Protein AF-A0A497LGP8-F1 (afdb_monomer_lite)

Foldseek 3Di:
DDDDDDDDDDPPPDPDPPPDPCVDPLVVLLVVLLVCLCPDPLADPLLSVLLVVVLVVCVVVVNDSVVNSVLSVLSSVLRNVAPDRPLPDDLVSLVVSLVCLVPDPDDPVSSLVSLVSNQVSQCVVVVHDVVVVDTDPSNPPDDNDDDPDD

Secondary structure (DSSP, 8-state):
--PPPPP----------------S-HHHHHHHHHHHHHH-TTS-HHHHHHHHHHHHHHHHTT--HHHHHHHHHHHHHHHHH-SS-GGG--HHHHHHHHHHHHHSSS-HHHHHHHHHHHHHHHHHHTT--TTTT---HHHHT---SPPP--

Radius of gyration: 20.0 Å; chains: 1; bounding box: 65×48×37 Å

Structure (mmCIF, N/CA/C/O backbone):
data_AF-A0A497LGP8-F1
#
_entry.id   AF-A0A497LGP8-F1
#
loop_
_atom_site.group_PDB
_atom_site.id
_atom_site.type_symbol
_atom_site.label_atom_id
_atom_site.label_alt_id
_atom_site.label_comp_id
_atom_site.label_asym_id
_atom_site.label_entity_id
_atom_site.label_seq_id
_atom_site.pdbx_PDB_ins_code
_atom_site.Cartn_x
_atom_site.Cartn_y
_atom_site.Cartn_z
_atom_site.occupancy
_atom_site.B_iso_or_equiv
_atom_site.auth_seq_id
_atom_site.auth_comp_id
_atom_site.auth_asym_id
_atom_site.auth_atom_id
_atom_site.pdbx_PDB_model_num
ATOM 1 N N . MET A 1 1 ? 50.327 32.857 10.741 1.00 38.84 1 MET A N 1
ATOM 2 C CA . MET A 1 1 ? 50.169 31.932 9.600 1.00 38.84 1 MET A CA 1
ATOM 3 C C . MET A 1 1 ? 48.765 31.353 9.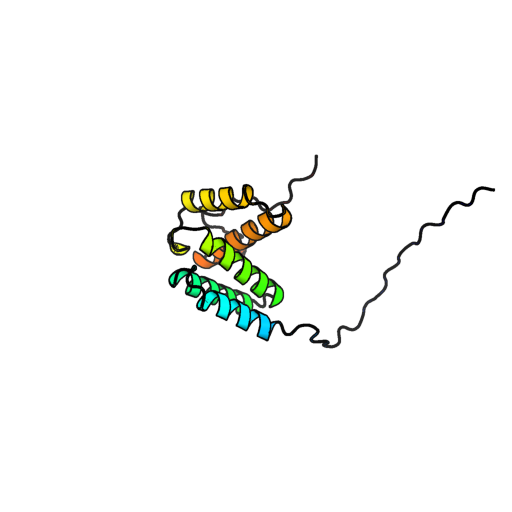664 1.00 38.84 1 MET A C 1
ATOM 5 O O . MET A 1 1 ? 48.505 30.501 10.498 1.00 38.84 1 MET A O 1
ATOM 9 N N . LEU A 1 2 ? 47.846 31.910 8.877 1.00 36.78 2 LEU A N 1
ATOM 10 C CA . LEU A 1 2 ? 46.440 31.510 8.788 1.00 36.78 2 LEU A CA 1
ATOM 11 C C . LEU A 1 2 ? 46.204 31.092 7.337 1.00 36.78 2 LEU A C 1
ATOM 13 O O . LEU A 1 2 ? 46.366 31.919 6.442 1.00 36.78 2 LEU A O 1
ATOM 17 N N . THR A 1 3 ? 45.865 29.830 7.092 1.00 37.69 3 THR A N 1
ATOM 18 C CA . THR A 1 3 ? 45.431 29.358 5.774 1.00 37.69 3 THR A CA 1
ATOM 19 C C . THR A 1 3 ? 43.907 29.220 5.775 1.00 37.69 3 THR A C 1
ATOM 21 O O . THR A 1 3 ? 43.362 28.452 6.568 1.00 37.69 3 THR A O 1
ATOM 24 N N . PRO A 1 4 ? 43.175 29.940 4.910 1.00 38.06 4 PRO A N 1
ATOM 25 C CA . PRO A 1 4 ? 41.790 29.604 4.627 1.00 38.06 4 PRO A CA 1
ATOM 26 C C . PRO A 1 4 ? 41.721 28.489 3.572 1.00 38.06 4 PRO A C 1
ATOM 28 O O . PRO A 1 4 ? 42.330 28.563 2.506 1.00 38.06 4 PRO A O 1
ATOM 31 N N . SER A 1 5 ? 40.954 27.451 3.899 1.00 35.03 5 SER A N 1
ATOM 32 C CA . SER A 1 5 ? 40.560 26.347 3.019 1.00 35.03 5 SER A CA 1
ATOM 33 C C . SER A 1 5 ? 39.729 26.852 1.823 1.00 35.03 5 SER A C 1
ATOM 35 O O . SER A 1 5 ? 38.730 27.549 2.047 1.00 35.03 5 SER A O 1
ATOM 37 N N . PRO A 1 6 ? 40.071 26.517 0.561 1.00 39.19 6 PRO A N 1
ATOM 38 C CA . PRO A 1 6 ? 39.244 26.858 -0.587 1.00 39.19 6 PRO A CA 1
ATOM 39 C C . PRO A 1 6 ? 38.141 25.814 -0.808 1.00 39.19 6 PRO A C 1
ATOM 41 O O . PRO A 1 6 ? 38.377 24.612 -0.921 1.00 39.19 6 PRO A O 1
ATOM 44 N N . LYS A 1 7 ? 36.912 26.326 -0.900 1.00 38.75 7 LYS A N 1
ATOM 45 C CA . LYS A 1 7 ? 35.666 25.617 -1.202 1.00 38.75 7 LYS A CA 1
ATOM 46 C C . LYS A 1 7 ? 35.782 24.857 -2.533 1.00 38.75 7 LYS A C 1
ATOM 48 O O . LYS A 1 7 ? 35.961 25.479 -3.575 1.00 38.75 7 LYS A O 1
ATOM 53 N N . SER A 1 8 ? 35.622 23.532 -2.499 1.00 33.03 8 SER A N 1
ATOM 54 C CA . SER A 1 8 ? 35.491 22.712 -3.709 1.00 33.03 8 SER A CA 1
ATOM 55 C C . SER A 1 8 ? 34.112 22.927 -4.338 1.00 33.03 8 SER A C 1
ATOM 57 O O . SER A 1 8 ? 33.081 22.525 -3.794 1.00 33.03 8 SER A O 1
ATOM 59 N N . SER A 1 9 ? 34.103 23.596 -5.486 1.00 34.12 9 SER A N 1
ATOM 60 C CA . SER A 1 9 ? 32.990 23.681 -6.421 1.00 34.12 9 SER A CA 1
ATOM 61 C C . SER A 1 9 ? 32.807 22.333 -7.123 1.00 34.12 9 SER A C 1
ATOM 63 O O . SER A 1 9 ? 33.480 22.018 -8.102 1.00 34.12 9 SER A O 1
ATOM 65 N N . PHE A 1 10 ? 31.863 21.524 -6.646 1.00 33.59 10 PHE A N 1
ATOM 66 C CA . PHE A 1 10 ? 31.473 20.296 -7.337 1.00 33.59 10 PHE A CA 1
ATOM 67 C C . PHE A 1 10 ? 30.599 20.618 -8.558 1.00 33.59 10 PHE A C 1
ATOM 69 O O . PHE A 1 10 ? 29.372 20.663 -8.492 1.00 33.59 10 PHE A O 1
ATOM 76 N N . LEU A 1 11 ? 31.259 20.826 -9.696 1.00 34.53 11 LEU A N 1
ATOM 77 C CA . LEU A 1 11 ? 30.684 20.696 -11.033 1.00 34.53 11 LEU A CA 1
ATOM 78 C C . LEU A 1 11 ? 30.450 19.206 -11.328 1.00 34.53 11 LEU A C 1
ATOM 80 O O . LEU A 1 11 ? 31.359 18.504 -11.762 1.00 34.53 11 LEU A O 1
ATOM 84 N N . PHE A 1 12 ? 29.228 18.710 -11.129 1.00 31.00 12 PHE A N 1
ATOM 85 C CA . PHE A 1 12 ? 28.836 17.387 -11.625 1.00 31.00 12 PHE A CA 1
ATOM 86 C C . PHE A 1 12 ? 28.337 17.500 -13.076 1.00 31.00 12 PHE A C 1
ATOM 88 O O . PHE A 1 12 ? 27.144 17.630 -13.342 1.00 31.00 12 PHE A O 1
ATOM 95 N N . LYS A 1 13 ? 29.268 17.450 -14.036 1.00 40.59 13 LYS A N 1
ATOM 96 C CA . LYS A 1 13 ? 28.985 17.038 -15.420 1.00 40.59 13 LYS A CA 1
ATOM 97 C C . LYS A 1 13 ? 29.245 15.535 -15.508 1.00 40.59 13 LYS A C 1
ATOM 99 O O . LYS A 1 13 ? 30.393 15.110 -15.512 1.00 40.59 13 LYS A O 1
ATOM 104 N N . GLY A 1 14 ? 28.185 14.737 -15.564 1.00 33.84 14 GLY A N 1
ATOM 105 C CA . GLY A 1 14 ? 28.293 13.285 -15.685 1.00 33.84 14 GLY A CA 1
ATOM 106 C C . GLY A 1 14 ? 27.020 12.669 -16.243 1.00 33.84 14 GLY A C 1
ATOM 107 O O . GLY A 1 14 ? 26.239 12.086 -15.499 1.00 33.84 14 GLY A O 1
ATOM 108 N N . ALA A 1 15 ? 26.804 12.799 -17.552 1.00 43.22 15 ALA A N 1
ATOM 109 C CA . ALA A 1 15 ? 25.914 11.898 -18.271 1.00 43.22 15 ALA A CA 1
ATOM 110 C C . ALA A 1 15 ? 26.664 10.572 -18.469 1.00 43.22 15 ALA A C 1
ATOM 112 O O . ALA A 1 15 ? 27.474 10.441 -19.382 1.00 43.22 15 ALA A O 1
ATOM 113 N N . TRP A 1 16 ? 26.434 9.608 -17.578 1.00 42.31 16 TRP A N 1
ATOM 114 C CA . TRP A 1 16 ? 26.895 8.238 -17.783 1.00 42.31 16 TRP A CA 1
ATOM 115 C C . TRP A 1 16 ? 25.924 7.541 -18.742 1.00 42.31 16 TRP A C 1
ATOM 117 O O . TRP A 1 16 ? 24.715 7.542 -18.475 1.00 42.31 16 TRP A O 1
ATOM 127 N N . PRO A 1 17 ? 26.400 6.930 -19.841 1.00 39.19 17 PRO A N 1
ATOM 128 C CA . PRO A 1 17 ? 25.548 6.118 -20.691 1.00 39.19 17 PRO A CA 1
ATOM 129 C C . PRO A 1 17 ? 25.077 4.932 -19.849 1.00 39.19 17 PRO A C 1
ATOM 131 O O . PRO A 1 17 ? 25.847 4.033 -19.519 1.00 39.19 17 PRO A O 1
ATOM 134 N N . THR A 1 18 ? 23.805 4.948 -19.447 1.00 47.72 18 THR A N 1
ATOM 135 C CA . THR A 1 18 ? 23.199 3.881 -18.639 1.00 47.72 18 THR A CA 1
ATOM 136 C C . THR A 1 18 ? 22.836 2.721 -19.565 1.00 47.72 18 THR A C 1
ATOM 138 O O . THR A 1 18 ? 21.673 2.378 -19.770 1.00 47.72 18 THR A O 1
ATOM 141 N N . GLY A 1 19 ? 23.858 2.139 -20.190 1.00 46.75 19 GLY A N 1
ATOM 142 C CA . GLY A 1 19 ? 23.764 0.879 -20.905 1.00 46.75 19 GLY A CA 1
ATOM 143 C C . GLY A 1 19 ? 23.502 -0.239 -19.905 1.00 46.75 19 GLY A C 1
ATOM 144 O O . GLY A 1 19 ? 24.433 -0.811 -19.359 1.00 46.75 19 GLY A O 1
ATOM 145 N N . ARG A 1 20 ? 22.216 -0.491 -19.635 1.00 50.16 20 ARG A N 1
ATOM 146 C CA . ARG A 1 20 ? 21.624 -1.771 -19.209 1.00 50.16 20 ARG A CA 1
ATOM 147 C C . ARG A 1 20 ? 22.462 -2.618 -18.235 1.00 50.16 20 ARG A C 1
ATOM 149 O O . ARG A 1 20 ? 22.670 -3.808 -18.432 1.00 50.16 20 ARG A O 1
ATOM 156 N N . LEU A 1 21 ? 22.880 -2.004 -17.141 1.00 44.56 21 LEU A N 1
ATOM 157 C CA . LEU A 1 21 ? 23.341 -2.695 -15.948 1.00 44.56 21 LEU A CA 1
ATOM 158 C C . LEU A 1 21 ? 22.071 -3.018 -15.141 1.00 44.56 21 LEU A C 1
ATOM 160 O O . LEU A 1 21 ? 21.541 -2.155 -14.441 1.00 44.56 21 LEU A O 1
ATOM 164 N N . GLU A 1 22 ? 21.516 -4.229 -15.289 1.00 54.28 22 GLU A N 1
ATOM 165 C CA . GLU A 1 22 ? 20.467 -4.750 -14.391 1.00 54.28 22 GLU A CA 1
ATOM 166 C C . GLU A 1 22 ? 21.068 -4.967 -12.987 1.00 54.28 22 GLU A C 1
ATOM 168 O O . GLU A 1 22 ? 21.222 -6.083 -12.506 1.00 54.28 22 GLU A O 1
ATOM 173 N N . ILE A 1 23 ? 21.441 -3.878 -12.308 1.00 60.12 23 ILE A N 1
ATOM 174 C CA . ILE A 1 23 ? 22.094 -3.877 -10.985 1.00 60.12 23 ILE A CA 1
ATOM 175 C C . ILE A 1 23 ? 21.146 -4.406 -9.892 1.00 60.12 23 ILE A C 1
ATOM 177 O O . ILE A 1 23 ? 21.558 -4.643 -8.759 1.00 60.12 23 ILE A O 1
ATOM 181 N N . TYR A 1 24 ? 19.867 -4.645 -10.204 1.00 61.38 24 TYR A N 1
ATOM 182 C CA . TYR A 1 24 ? 18.913 -5.166 -9.234 1.00 61.38 24 TYR A CA 1
ATOM 183 C C . TYR A 1 24 ? 17.799 -5.995 -9.900 1.00 61.38 24 TYR A C 1
ATOM 185 O O . TYR A 1 24 ? 17.076 -5.470 -10.753 1.00 61.38 24 TYR A O 1
ATOM 193 N N . PRO A 1 25 ? 17.589 -7.267 -9.501 1.00 85.44 25 PRO A N 1
ATOM 194 C CA . PRO A 1 25 ? 16.587 -8.143 -10.105 1.00 85.44 25 PRO A CA 1
ATOM 195 C C . PRO A 1 25 ? 15.189 -7.827 -9.552 1.00 85.44 25 PRO A C 1
ATOM 197 O O . PRO A 1 25 ? 14.590 -8.626 -8.823 1.00 85.44 25 PRO A O 1
ATOM 200 N N . TYR A 1 26 ? 14.660 -6.642 -9.874 1.00 88.06 26 TYR A N 1
ATOM 201 C CA . TYR A 1 26 ? 13.382 -6.152 -9.349 1.00 88.06 26 TYR A CA 1
ATOM 202 C C . TYR A 1 26 ? 12.209 -7.102 -9.640 1.00 88.06 26 TYR A C 1
ATOM 204 O O . TYR A 1 26 ? 11.283 -7.170 -8.837 1.00 88.06 26 TYR A O 1
ATOM 212 N N . ASP A 1 27 ? 12.256 -7.900 -10.710 1.00 88.50 27 ASP A N 1
ATOM 213 C CA . ASP A 1 27 ? 11.283 -8.973 -10.962 1.00 88.50 27 ASP A CA 1
ATOM 214 C C . ASP A 1 27 ? 11.260 -10.022 -9.858 1.00 88.50 27 ASP A C 1
ATOM 216 O O . ASP A 1 27 ? 10.200 -10.400 -9.359 1.00 88.50 27 ASP A O 1
ATOM 220 N N . ARG A 1 28 ? 12.442 -10.496 -9.455 1.00 92.50 28 ARG A N 1
ATOM 221 C CA . ARG A 1 28 ? 12.577 -11.506 -8.402 1.00 92.50 28 ARG A CA 1
ATOM 222 C C . ARG A 1 28 ? 12.058 -10.957 -7.078 1.00 92.50 28 ARG A C 1
ATOM 224 O O . ARG A 1 28 ? 11.387 -11.675 -6.342 1.00 92.50 28 ARG A O 1
ATOM 231 N N . ILE A 1 29 ? 12.346 -9.691 -6.800 1.00 93.75 29 ILE A N 1
ATOM 232 C CA . ILE A 1 29 ? 11.971 -9.031 -5.548 1.00 93.75 29 ILE A CA 1
ATOM 233 C C . ILE A 1 29 ? 10.475 -8.771 -5.503 1.00 93.75 29 ILE A C 1
ATOM 235 O O . ILE A 1 29 ? 9.843 -9.105 -4.508 1.00 93.75 29 ILE A O 1
ATOM 239 N N . LEU A 1 30 ? 9.888 -8.273 -6.591 1.00 95.00 30 LEU A N 1
ATOM 240 C CA . LEU A 1 30 ? 8.447 -8.086 -6.671 1.00 95.00 30 LEU A CA 1
ATOM 241 C C . LEU A 1 30 ? 7.702 -9.416 -6.523 1.00 95.00 30 LEU A C 1
ATOM 243 O O . LEU A 1 30 ? 6.769 -9.499 -5.728 1.00 95.00 30 LEU A O 1
ATOM 247 N N . ARG A 1 31 ? 8.148 -10.476 -7.215 1.00 95.31 31 ARG A N 1
ATOM 248 C CA . ARG A 1 31 ? 7.569 -11.822 -7.058 1.00 95.31 31 ARG A CA 1
ATOM 249 C C . ARG A 1 31 ? 7.652 -12.312 -5.615 1.00 95.31 31 ARG A C 1
ATOM 251 O O . ARG A 1 31 ? 6.662 -12.808 -5.086 1.00 95.31 31 ARG A O 1
ATOM 258 N N . ARG A 1 32 ? 8.811 -12.157 -4.970 1.00 96.44 32 ARG A N 1
ATOM 259 C CA . ARG A 1 32 ? 9.010 -12.539 -3.566 1.00 96.44 32 ARG A CA 1
ATOM 260 C C . ARG A 1 32 ? 8.092 -11.751 -2.634 1.00 96.44 32 ARG A C 1
ATOM 262 O O . ARG A 1 32 ? 7.471 -12.344 -1.759 1.00 96.44 32 ARG A O 1
ATOM 269 N N . ASP A 1 33 ? 8.003 -10.438 -2.807 1.00 96.19 33 ASP A N 1
ATOM 270 C CA . ASP A 1 33 ? 7.231 -9.570 -1.920 1.00 96.19 33 ASP A CA 1
ATOM 271 C C . ASP A 1 33 ? 5.721 -9.811 -2.083 1.00 96.19 33 ASP A C 1
ATOM 273 O O . ASP A 1 33 ? 5.010 -9.888 -1.082 1.00 96.19 33 ASP A O 1
ATOM 277 N N . LEU A 1 34 ? 5.244 -10.051 -3.311 1.00 96.69 34 LEU A N 1
ATOM 278 C CA . LEU A 1 34 ? 3.872 -10.502 -3.568 1.00 96.69 34 LEU A CA 1
ATOM 279 C C . LEU A 1 34 ? 3.601 -11.882 -2.959 1.00 96.69 34 LEU A C 1
ATOM 281 O O . LEU A 1 34 ? 2.581 -12.053 -2.293 1.00 96.69 34 LEU A O 1
ATOM 285 N N . LYS A 1 35 ? 4.520 -12.844 -3.117 1.00 96.94 35 LYS A N 1
ATOM 286 C CA . LYS A 1 35 ? 4.401 -14.170 -2.492 1.00 96.94 35 LYS A CA 1
ATOM 287 C C . LYS A 1 35 ? 4.314 -14.054 -0.969 1.00 96.94 35 LYS A C 1
ATOM 289 O O . LYS A 1 35 ? 3.437 -14.644 -0.356 1.00 96.94 35 LYS A O 1
ATOM 294 N N . ARG A 1 36 ? 5.148 -13.209 -0.357 1.00 96.75 36 ARG A N 1
ATOM 295 C CA . ARG A 1 36 ? 5.108 -12.930 1.086 1.00 96.75 36 ARG A CA 1
ATOM 296 C C . ARG A 1 36 ? 3.757 -12.367 1.530 1.00 96.75 36 ARG A C 1
ATOM 298 O O . ARG A 1 36 ? 3.276 -12.734 2.596 1.00 96.75 36 ARG A O 1
ATOM 305 N N . VAL A 1 37 ? 3.148 -11.475 0.745 1.00 97.00 37 VAL A N 1
ATOM 306 C CA . VAL A 1 37 ? 1.792 -10.975 1.026 1.00 97.00 37 VAL A CA 1
ATOM 307 C C . VAL A 1 37 ? 0.768 -12.103 0.926 1.00 97.00 37 VAL A C 1
ATOM 309 O O . VAL A 1 37 ? -0.057 -12.242 1.826 1.00 97.00 37 VAL A O 1
ATOM 312 N N . GLN A 1 38 ? 0.844 -12.930 -0.118 1.00 96.06 38 GLN A N 1
ATOM 313 C CA . GLN A 1 38 ? -0.080 -14.045 -0.341 1.00 96.06 38 GLN A CA 1
ATOM 314 C C . GLN A 1 38 ? -0.003 -15.111 0.760 1.00 96.06 38 GLN A C 1
ATOM 316 O O . GLN A 1 38 ? -1.042 -15.569 1.239 1.00 96.06 38 GLN A O 1
ATOM 321 N N . ASP A 1 39 ? 1.199 -15.421 1.235 1.00 96.44 39 ASP A N 1
ATOM 322 C CA . ASP A 1 39 ? 1.437 -16.430 2.271 1.00 96.44 39 ASP A CA 1
ATOM 323 C C . ASP A 1 39 ? 1.187 -15.897 3.700 1.00 96.44 39 ASP A C 1
ATOM 325 O O . ASP A 1 39 ? 1.087 -16.673 4.647 1.00 96.44 39 ASP A O 1
ATOM 329 N N . SER A 1 40 ? 1.062 -14.576 3.894 1.00 95.56 40 SER A N 1
ATOM 330 C CA . SER A 1 40 ? 0.900 -13.963 5.225 1.00 95.56 40 SER A CA 1
ATOM 331 C C . SER A 1 40 ? -0.427 -14.372 5.873 1.00 95.56 40 SER A C 1
ATOM 333 O O . SER A 1 40 ? -1.490 -14.023 5.365 1.00 95.56 40 SER A O 1
ATOM 335 N N . SER A 1 41 ? -0.401 -15.029 7.033 1.00 94.44 41 SER A N 1
ATOM 336 C CA . SER A 1 41 ? -1.616 -15.341 7.809 1.00 94.44 41 SER A CA 1
ATOM 337 C C . SER A 1 41 ? -2.272 -14.093 8.416 1.00 94.44 41 SER A C 1
ATOM 339 O O . SER A 1 41 ? -3.487 -14.039 8.564 1.00 94.44 41 SER A O 1
ATOM 341 N N . SER A 1 42 ? -1.480 -13.054 8.702 1.00 93.50 42 SER A N 1
ATOM 342 C CA . SER A 1 42 ? -1.941 -11.779 9.277 1.00 93.50 42 SER A CA 1
ATOM 343 C C . SER A 1 42 ? -2.617 -10.818 8.292 1.00 93.50 42 SER A C 1
ATOM 345 O O . SER A 1 42 ? -3.020 -9.729 8.690 1.00 93.50 42 SER A O 1
ATOM 347 N N . ILE A 1 43 ? -2.719 -11.180 7.009 1.00 96.38 43 ILE A N 1
ATOM 348 C CA . ILE A 1 43 ? -3.396 -10.371 5.987 1.00 96.38 43 ILE A CA 1
ATOM 349 C C . ILE A 1 43 ? -4.628 -11.145 5.519 1.00 96.38 43 ILE A C 1
ATOM 351 O O . ILE A 1 43 ? -4.538 -12.336 5.216 1.00 96.38 43 ILE A O 1
ATOM 355 N N . ARG A 1 44 ? -5.780 -10.474 5.443 1.00 96.00 44 ARG A N 1
ATOM 356 C CA . ARG A 1 44 ? -7.035 -11.087 4.985 1.00 96.00 44 ARG A CA 1
ATOM 357 C C . ARG A 1 44 ? -6.951 -11.476 3.513 1.00 96.00 44 ARG A C 1
ATOM 359 O O . ARG A 1 44 ? -6.205 -10.877 2.739 1.00 96.00 44 ARG A O 1
ATOM 366 N N . ARG A 1 45 ? -7.727 -12.483 3.109 1.00 96.19 45 ARG A N 1
ATOM 367 C CA . ARG A 1 45 ? -7.695 -13.009 1.737 1.00 96.19 45 ARG A CA 1
ATOM 368 C C . ARG A 1 45 ? -8.099 -11.947 0.713 1.00 96.19 45 ARG A C 1
ATOM 370 O O . ARG A 1 45 ? -7.462 -11.835 -0.327 1.00 96.19 45 ARG A O 1
ATOM 377 N N . GLU A 1 46 ? -9.106 -11.149 1.037 1.00 96.19 46 GLU A N 1
ATOM 378 C CA . GLU A 1 46 ? -9.620 -10.045 0.228 1.00 96.19 46 GLU A CA 1
ATOM 379 C C . GLU A 1 46 ? -8.531 -8.990 -0.015 1.00 96.19 46 GLU A C 1
ATOM 381 O O . GLU A 1 46 ? -8.265 -8.608 -1.155 1.00 96.19 46 GLU A O 1
ATOM 386 N N . ASP A 1 47 ? -7.816 -8.597 1.042 1.00 97.44 47 ASP A N 1
ATOM 387 C CA . ASP A 1 47 ? -6.753 -7.593 0.955 1.00 97.44 47 ASP A CA 1
ATOM 388 C C . ASP A 1 47 ? -5.565 -8.100 0.126 1.00 97.44 47 ASP A C 1
ATOM 390 O O . ASP A 1 47 ? -4.983 -7.337 -0.643 1.00 97.44 47 ASP A O 1
ATOM 394 N N . LYS A 1 48 ? -5.231 -9.398 0.201 1.00 97.81 48 LYS A N 1
ATOM 395 C CA . LYS A 1 48 ? -4.198 -10.010 -0.660 1.00 97.81 48 LYS A CA 1
ATOM 396 C C . LYS A 1 48 ? -4.544 -9.869 -2.139 1.00 97.81 48 LYS A C 1
ATOM 398 O O . LYS A 1 48 ? -3.674 -9.511 -2.936 1.00 97.81 48 LYS A O 1
ATOM 403 N N . VAL A 1 49 ? -5.800 -10.140 -2.498 1.00 97.81 49 VAL A N 1
ATOM 404 C CA . VAL A 1 49 ? -6.290 -10.019 -3.878 1.00 97.81 49 VAL A CA 1
ATOM 405 C C . VAL A 1 49 ? -6.201 -8.567 -4.337 1.00 97.81 49 VAL A C 1
ATOM 407 O O . VAL A 1 49 ? -5.657 -8.305 -5.409 1.00 97.81 49 VAL A O 1
ATOM 410 N N . ARG A 1 50 ? -6.638 -7.611 -3.508 1.00 98.12 50 ARG A N 1
ATOM 411 C CA . ARG A 1 50 ? -6.582 -6.183 -3.854 1.00 98.12 50 ARG A CA 1
ATOM 412 C C . ARG A 1 50 ? -5.161 -5.644 -3.967 1.00 98.12 50 ARG A C 1
ATOM 414 O O . ARG A 1 50 ? -4.878 -4.913 -4.909 1.00 98.12 50 ARG A O 1
ATOM 421 N N . ILE A 1 51 ? -4.245 -6.041 -3.084 1.00 98.25 51 ILE A N 1
ATOM 422 C CA . ILE A 1 51 ? -2.829 -5.651 -3.180 1.00 98.25 51 ILE A CA 1
ATOM 423 C C . ILE A 1 51 ? -2.208 -6.188 -4.474 1.00 98.25 51 ILE A C 1
ATOM 425 O O . ILE A 1 51 ? -1.488 -5.459 -5.157 1.00 98.25 51 ILE A O 1
ATOM 429 N N . LYS A 1 52 ? -2.488 -7.450 -4.825 1.00 98.12 52 LYS A N 1
ATOM 430 C CA . LYS A 1 52 ? -1.983 -8.055 -6.062 1.00 98.12 52 LYS A CA 1
ATOM 431 C C . LYS A 1 52 ? -2.548 -7.347 -7.298 1.00 98.12 52 LYS A C 1
ATOM 433 O O . LYS A 1 52 ? -1.767 -6.941 -8.152 1.00 98.12 52 LYS A O 1
ATOM 438 N N . GLY A 1 53 ? -3.866 -7.149 -7.353 1.00 98.06 53 GLY A N 1
ATOM 439 C CA . GLY A 1 53 ? -4.528 -6.471 -8.470 1.00 98.06 53 GLY A CA 1
ATOM 440 C C . GLY A 1 53 ? -4.036 -5.036 -8.652 1.00 98.06 53 GLY A C 1
ATOM 441 O O . GLY A 1 53 ? -3.772 -4.607 -9.771 1.00 98.06 53 GLY A O 1
ATOM 442 N N . PHE A 1 54 ? -3.795 -4.316 -7.554 1.00 98.25 54 PHE A N 1
ATOM 443 C CA . PHE A 1 54 ? -3.215 -2.979 -7.627 1.00 98.25 54 PHE A CA 1
ATOM 444 C C . PHE A 1 54 ? -1.778 -2.995 -8.156 1.00 98.25 54 PHE A C 1
ATOM 446 O O . PHE A 1 54 ? -1.407 -2.149 -8.965 1.00 98.25 54 PHE A O 1
ATOM 453 N N . ALA A 1 55 ? -0.957 -3.963 -7.739 1.00 98.06 55 ALA A N 1
ATOM 454 C CA . ALA A 1 55 ? 0.397 -4.107 -8.266 1.00 98.06 55 ALA A CA 1
ATOM 455 C C . ALA A 1 55 ? 0.392 -4.386 -9.779 1.00 98.06 55 ALA A C 1
ATOM 457 O O . ALA A 1 55 ? 1.159 -3.763 -10.512 1.00 98.06 55 ALA A O 1
ATOM 458 N N . GLU A 1 56 ? -0.491 -5.273 -10.246 1.00 97.81 56 GLU A N 1
ATOM 459 C CA . GLU A 1 56 ? -0.695 -5.569 -11.670 1.00 97.81 56 GLU A CA 1
ATOM 460 C C . GLU A 1 56 ? -1.154 -4.318 -12.441 1.00 97.81 56 GLU A C 1
ATOM 462 O O . GLU A 1 56 ? -0.584 -3.996 -13.483 1.00 97.81 56 GLU A O 1
ATOM 467 N N . HIS A 1 57 ? -2.094 -3.549 -11.884 1.00 97.00 57 HIS A N 1
ATOM 468 C CA . HIS A 1 57 ? -2.547 -2.279 -12.453 1.00 97.00 57 HIS A CA 1
ATOM 469 C C . HIS A 1 57 ? -1.413 -1.247 -12.581 1.00 97.00 57 HIS A C 1
ATOM 471 O O . HIS A 1 57 ? -1.240 -0.633 -13.633 1.00 97.00 57 HIS A O 1
ATOM 477 N N . LEU A 1 58 ? -0.593 -1.071 -11.540 1.00 96.88 58 LEU A N 1
ATOM 478 C CA . LEU A 1 58 ? 0.545 -0.147 -11.584 1.00 96.88 58 LEU A CA 1
ATOM 479 C C . LEU A 1 58 ? 1.572 -0.562 -12.648 1.00 96.88 58 LEU A C 1
ATOM 481 O O . LEU A 1 58 ? 2.093 0.297 -13.360 1.00 96.88 58 LEU A O 1
ATOM 485 N N . LEU A 1 59 ? 1.848 -1.862 -12.779 1.00 96.69 59 LEU A N 1
ATOM 486 C CA . LEU A 1 59 ? 2.732 -2.380 -13.824 1.00 96.69 59 LEU A CA 1
ATOM 487 C C . LEU A 1 59 ? 2.168 -2.120 -15.226 1.00 96.69 59 LEU A C 1
ATOM 489 O O . LEU A 1 59 ? 2.918 -1.678 -16.093 1.00 96.69 59 LEU A O 1
ATOM 493 N N . ALA A 1 60 ? 0.864 -2.333 -15.434 1.00 96.19 60 ALA A N 1
ATOM 494 C CA . ALA A 1 60 ? 0.197 -2.046 -16.705 1.00 96.19 60 ALA A CA 1
ATOM 495 C C . ALA A 1 60 ? 0.296 -0.559 -17.090 1.00 96.19 60 ALA A C 1
ATOM 497 O O . ALA A 1 60 ? 0.441 -0.227 -18.262 1.00 96.19 60 ALA A O 1
ATOM 498 N N . LYS A 1 61 ? 0.314 0.338 -16.097 1.00 94.31 61 LYS A N 1
ATOM 499 C CA . LYS A 1 61 ? 0.523 1.785 -16.277 1.00 94.31 61 LYS A CA 1
ATOM 500 C C . LYS A 1 61 ? 1.985 2.201 -16.452 1.00 94.31 61 LYS A C 1
ATOM 502 O O . LYS A 1 61 ? 2.285 3.392 -16.469 1.00 94.31 61 LYS A O 1
ATOM 507 N N . GLY A 1 62 ? 2.914 1.250 -16.523 1.00 94.19 62 GLY A N 1
ATOM 508 C CA . GLY A 1 62 ? 4.341 1.535 -16.676 1.00 94.19 62 GLY A CA 1
ATOM 509 C C . GLY A 1 62 ? 5.013 2.082 -15.412 1.00 94.19 62 GLY A C 1
ATOM 510 O O . GLY A 1 62 ? 6.111 2.638 -15.484 1.00 94.19 62 GLY A O 1
ATOM 511 N N . VAL A 1 63 ? 4.400 1.932 -14.231 1.00 95.44 63 VAL A N 1
ATOM 512 C CA . VAL A 1 63 ? 5.044 2.311 -12.967 1.00 95.44 63 VAL A CA 1
ATOM 513 C C . VAL A 1 63 ? 6.245 1.401 -12.726 1.00 95.44 63 VAL A C 1
ATOM 515 O O . VAL A 1 63 ? 6.158 0.176 -12.807 1.00 95.44 63 VAL A O 1
ATOM 518 N N . SER A 1 64 ? 7.391 1.999 -12.392 1.00 95.56 64 SER A N 1
ATOM 519 C CA . SER A 1 64 ? 8.624 1.232 -12.229 1.00 95.56 64 SER A CA 1
ATOM 520 C C . SER A 1 64 ? 8.518 0.204 -11.095 1.00 95.56 64 SER A C 1
ATOM 522 O O . SER A 1 64 ? 8.016 0.495 -10.006 1.00 95.56 64 SER A O 1
ATOM 524 N N . LYS A 1 65 ? 9.068 -0.998 -11.318 1.00 94.88 65 LYS A N 1
ATOM 525 C CA . LYS A 1 65 ? 9.070 -2.106 -10.344 1.00 94.88 65 LYS A CA 1
ATOM 526 C C . LYS A 1 65 ? 9.521 -1.707 -8.926 1.00 94.88 65 LYS A C 1
ATOM 528 O O . LYS A 1 65 ? 8.853 -2.130 -7.987 1.00 94.88 65 LYS A O 1
ATOM 533 N N . PRO A 1 66 ? 10.560 -0.867 -8.714 1.00 95.50 66 PRO A N 1
ATOM 534 C CA . PRO A 1 66 ? 10.927 -0.413 -7.369 1.00 95.50 66 PRO A CA 1
ATOM 535 C C . PRO A 1 66 ? 9.790 0.332 -6.652 1.00 95.50 66 PRO A C 1
ATOM 537 O O . PRO A 1 66 ? 9.579 0.142 -5.454 1.00 95.50 66 PRO A O 1
ATOM 540 N N . ARG A 1 67 ? 9.022 1.158 -7.379 1.00 95.75 67 ARG A N 1
ATOM 541 C CA . ARG A 1 67 ? 7.859 1.858 -6.817 1.00 95.75 67 ARG A CA 1
ATOM 542 C C . ARG A 1 67 ? 6.735 0.874 -6.510 1.00 95.75 67 ARG A C 1
ATOM 544 O O . ARG A 1 67 ? 6.175 0.944 -5.424 1.00 95.75 67 ARG A O 1
ATOM 551 N N . VAL A 1 68 ? 6.460 -0.078 -7.404 1.00 97.94 68 VAL A N 1
ATOM 552 C CA . VAL A 1 68 ? 5.454 -1.129 -7.160 1.00 97.94 68 VAL A CA 1
ATOM 553 C C . VAL A 1 68 ? 5.809 -1.949 -5.916 1.00 97.94 68 VAL A C 1
ATOM 555 O O . VAL A 1 68 ? 4.966 -2.138 -5.044 1.00 97.94 68 VAL A O 1
ATOM 558 N N . ILE A 1 69 ? 7.074 -2.353 -5.770 1.00 97.38 69 ILE A N 1
ATOM 559 C CA . ILE A 1 69 ? 7.588 -3.052 -4.581 1.00 97.38 69 ILE A CA 1
ATOM 560 C C . ILE A 1 69 ? 7.350 -2.225 -3.311 1.00 97.38 69 ILE A C 1
ATOM 562 O O . ILE A 1 69 ? 6.840 -2.746 -2.317 1.00 97.38 69 ILE A O 1
ATOM 566 N N . LYS A 1 70 ? 7.675 -0.924 -3.338 1.00 96.75 70 LYS A N 1
ATOM 567 C CA . LYS A 1 70 ? 7.408 -0.012 -2.214 1.00 96.75 70 LYS A CA 1
ATOM 568 C C . LYS A 1 70 ? 5.921 -0.004 -1.849 1.00 96.75 70 LYS A C 1
ATOM 570 O O . LYS A 1 70 ? 5.591 -0.128 -0.673 1.00 96.75 70 LYS A O 1
ATOM 575 N N . TYR A 1 71 ? 5.041 0.097 -2.842 1.00 98.06 71 TYR A N 1
ATOM 576 C CA . TYR A 1 71 ? 3.593 0.157 -2.641 1.00 98.06 71 TYR A CA 1
ATOM 577 C C . TYR A 1 71 ? 3.061 -1.147 -2.034 1.00 98.06 71 TYR A C 1
ATOM 579 O O . TYR A 1 71 ? 2.365 -1.101 -1.023 1.00 98.06 71 TYR A O 1
ATOM 587 N N . VAL A 1 72 ? 3.457 -2.306 -2.573 1.00 98.25 72 VAL A N 1
ATOM 588 C CA . VAL A 1 72 ? 3.090 -3.629 -2.034 1.00 98.25 72 VAL A CA 1
ATOM 589 C C . VAL A 1 72 ? 3.526 -3.766 -0.577 1.00 98.25 72 VAL A C 1
ATOM 591 O O . VAL A 1 72 ? 2.732 -4.163 0.275 1.00 98.25 72 VAL A O 1
ATOM 594 N N . ASN A 1 73 ? 4.769 -3.396 -0.262 1.00 97.69 73 ASN A N 1
ATOM 595 C CA . ASN A 1 73 ? 5.288 -3.496 1.098 1.00 97.69 73 ASN A CA 1
ATOM 596 C C . ASN A 1 73 ? 4.559 -2.567 2.074 1.00 97.69 73 ASN A C 1
ATOM 598 O O . ASN A 1 73 ? 4.276 -2.976 3.200 1.00 97.69 73 ASN A O 1
ATOM 602 N N . GLN A 1 74 ? 4.221 -1.349 1.649 1.00 97.81 74 GLN A N 1
ATOM 603 C CA . GLN A 1 74 ? 3.482 -0.408 2.486 1.00 97.81 74 GLN A CA 1
ATOM 604 C C . GLN A 1 74 ? 2.037 -0.848 2.708 1.00 97.81 74 GLN A C 1
ATOM 606 O O . GLN A 1 74 ? 1.579 -0.857 3.849 1.00 97.81 74 GLN A O 1
ATOM 611 N N . LEU A 1 75 ? 1.349 -1.311 1.664 1.00 98.31 75 LEU A N 1
ATOM 612 C CA . LEU A 1 75 ? -0.001 -1.857 1.793 1.00 98.31 75 LEU A CA 1
ATOM 613 C C . LEU A 1 75 ? -0.036 -3.103 2.676 1.00 98.31 75 LEU A C 1
ATOM 615 O O . LEU A 1 75 ? -0.959 -3.256 3.467 1.00 98.31 75 LEU A O 1
ATOM 619 N N . ALA A 1 76 ? 0.991 -3.954 2.620 1.00 97.88 76 ALA A N 1
ATOM 620 C CA . ALA A 1 76 ? 1.101 -5.103 3.513 1.00 97.88 76 ALA A CA 1
ATOM 621 C C . ALA A 1 76 ? 1.199 -4.693 4.991 1.00 97.88 76 ALA A C 1
ATOM 623 O O . ALA A 1 76 ? 0.697 -5.403 5.858 1.00 97.88 76 ALA A O 1
ATOM 624 N N . VAL A 1 77 ? 1.861 -3.574 5.304 1.00 97.44 77 VAL A N 1
ATOM 625 C CA . VAL A 1 77 ? 1.892 -3.028 6.671 1.00 97.44 77 VAL A CA 1
ATOM 626 C C . VAL A 1 77 ? 0.521 -2.473 7.046 1.00 97.44 77 VAL A C 1
ATOM 628 O O . VAL A 1 77 ? -0.009 -2.850 8.085 1.00 97.44 77 VAL A O 1
ATOM 631 N N . LEU A 1 78 ? -0.086 -1.656 6.181 1.00 97.62 78 LEU A N 1
ATOM 632 C CA . LEU A 1 78 ? -1.405 -1.067 6.430 1.00 97.62 78 LEU A CA 1
ATOM 633 C C . LEU A 1 78 ? -2.491 -2.134 6.630 1.00 97.62 78 LEU A C 1
ATOM 635 O O . LEU A 1 78 ? -3.298 -2.009 7.545 1.00 97.62 78 LEU A O 1
ATOM 639 N N . ALA A 1 79 ? -2.458 -3.222 5.856 1.00 97.19 79 ALA A N 1
ATOM 640 C CA . ALA A 1 79 ? -3.405 -4.331 5.968 1.00 97.19 79 ALA A CA 1
ATOM 641 C C . ALA A 1 79 ? -3.353 -5.023 7.342 1.00 97.19 79 ALA A C 1
ATOM 643 O O . ALA A 1 79 ? -4.369 -5.508 7.832 1.00 97.19 79 ALA A O 1
ATOM 644 N N . ARG A 1 80 ? -2.180 -5.033 7.993 1.00 96.31 80 ARG A N 1
ATOM 645 C CA . ARG A 1 80 ? -2.009 -5.579 9.350 1.00 96.31 80 ARG A CA 1
ATOM 646 C C . ARG A 1 80 ? -2.484 -4.624 10.446 1.00 96.31 80 ARG A C 1
ATOM 648 O O . ARG A 1 80 ? -2.703 -5.061 11.567 1.00 96.31 80 ARG A O 1
ATOM 655 N N . MET A 1 81 ? -2.624 -3.332 10.146 1.00 95.94 81 MET A N 1
ATOM 656 C CA . MET A 1 81 ? -3.047 -2.306 11.111 1.00 95.94 81 MET A CA 1
ATOM 657 C C . MET A 1 81 ? -4.573 -2.145 11.191 1.00 95.94 81 MET A C 1
ATOM 659 O O . MET A 1 81 ? -5.075 -1.485 12.109 1.00 95.94 81 MET A O 1
ATOM 663 N N . VAL A 1 82 ? -5.303 -2.721 10.229 1.00 95.50 82 VAL A N 1
ATOM 664 C CA . VAL A 1 82 ? -6.758 -2.597 10.097 1.00 95.50 82 VAL A CA 1
ATOM 665 C C . VAL A 1 82 ? -7.482 -3.885 10.474 1.00 95.50 82 VAL A C 1
ATOM 667 O O . VAL A 1 82 ? -7.038 -5.001 10.196 1.00 95.50 82 VAL A O 1
ATOM 670 N N . GLU A 1 83 ? -8.651 -3.725 11.085 1.00 92.75 83 GLU A N 1
ATOM 671 C CA . GLU A 1 83 ? -9.484 -4.832 11.573 1.00 92.75 83 GLU A CA 1
ATOM 672 C C . GLU A 1 83 ? -10.505 -5.327 10.539 1.00 92.75 83 GLU A C 1
ATOM 674 O O . GLU A 1 83 ? -11.082 -6.405 10.691 1.00 92.75 83 GLU A O 1
ATOM 679 N N . LYS A 1 84 ? -10.682 -4.584 9.443 1.00 95.44 84 LYS A N 1
ATOM 680 C CA . LYS A 1 84 ? -11.619 -4.893 8.358 1.00 95.44 84 LYS A CA 1
ATOM 681 C C . LYS A 1 84 ? -10.879 -4.923 7.014 1.00 95.44 84 LYS A C 1
ATOM 683 O O . LYS A 1 84 ? -9.838 -4.276 6.899 1.00 95.44 84 LYS A O 1
ATOM 688 N N . PRO A 1 85 ? -11.414 -5.630 6.002 1.00 96.44 85 PRO A N 1
ATOM 689 C CA . PRO A 1 85 ? -10.907 -5.548 4.635 1.00 96.44 85 PRO A CA 1
ATOM 690 C C . PRO A 1 85 ? -10.925 -4.111 4.107 1.00 96.44 85 PRO A C 1
ATOM 692 O O . PRO A 1 85 ? -11.855 -3.362 4.422 1.00 96.44 85 PRO A O 1
ATOM 695 N N . PHE A 1 86 ? -9.963 -3.749 3.257 1.00 97.25 86 PHE A N 1
ATOM 696 C CA . PHE A 1 86 ? -9.822 -2.401 2.699 1.00 97.25 86 PHE A CA 1
ATOM 697 C C . PHE A 1 86 ? -11.109 -1.884 2.047 1.00 97.25 86 PHE A C 1
ATOM 699 O O . PHE A 1 86 ? -11.522 -0.753 2.293 1.00 97.25 86 PHE A O 1
ATOM 706 N N . GLU A 1 87 ? -11.804 -2.727 1.284 1.00 96.12 87 GLU A N 1
ATOM 707 C CA . GLU A 1 87 ? -13.068 -2.364 0.627 1.00 96.12 87 GLU A CA 1
ATOM 708 C C . GLU A 1 87 ? -14.155 -1.887 1.596 1.00 96.12 87 GLU A C 1
ATOM 710 O O . GLU A 1 87 ? -15.016 -1.085 1.222 1.00 96.12 87 GLU A O 1
ATOM 715 N N . ARG A 1 88 ? -14.117 -2.387 2.838 1.00 96.69 88 ARG A N 1
ATOM 716 C CA . ARG A 1 88 ? -15.108 -2.118 3.884 1.00 96.69 88 ARG A CA 1
ATOM 717 C C . ARG A 1 88 ? -14.689 -1.003 4.839 1.00 96.69 88 ARG A C 1
ATOM 719 O O . ARG A 1 88 ? -15.478 -0.666 5.723 1.00 96.69 88 ARG A O 1
ATOM 726 N N . LEU A 1 89 ? -13.481 -0.451 4.704 1.00 96.12 89 LEU A N 1
ATOM 727 C CA . LEU A 1 89 ? -13.064 0.683 5.525 1.00 96.12 89 LEU A CA 1
ATOM 728 C C . LEU A 1 89 ? -13.842 1.921 5.099 1.00 96.12 89 LEU A C 1
ATOM 730 O O . LEU A 1 89 ? -13.794 2.339 3.944 1.00 96.12 89 LEU A O 1
ATOM 734 N N . LYS A 1 90 ? -14.561 2.500 6.057 1.00 95.56 90 LYS A N 1
ATOM 735 C CA . LYS A 1 90 ? -15.235 3.785 5.897 1.00 95.56 90 LYS A CA 1
ATOM 736 C C . LYS A 1 90 ? -14.294 4.908 6.308 1.00 95.56 90 LYS A C 1
ATOM 738 O O . LYS A 1 90 ? -13.243 4.685 6.908 1.00 95.56 90 LYS A O 1
ATOM 743 N N . ARG A 1 91 ? -14.732 6.145 6.083 1.00 95.06 91 ARG A N 1
ATOM 744 C CA . ARG A 1 91 ? -13.994 7.349 6.467 1.00 95.06 91 ARG A CA 1
ATOM 745 C C . ARG A 1 91 ? -13.429 7.315 7.899 1.00 95.06 91 ARG A C 1
ATOM 747 O O . ARG A 1 91 ? -12.245 7.576 8.079 1.00 95.06 91 ARG A O 1
ATOM 754 N N . ARG A 1 92 ? -14.240 6.938 8.894 1.00 95.88 92 ARG A N 1
ATOM 755 C CA . ARG A 1 92 ? -13.798 6.836 10.300 1.00 95.88 92 ARG A CA 1
ATOM 756 C C . ARG A 1 92 ? -12.716 5.772 10.513 1.00 95.88 92 ARG A C 1
ATOM 758 O O . ARG A 1 92 ? -11.793 5.990 11.288 1.00 95.88 92 ARG A O 1
ATOM 765 N N . ASP A 1 93 ? -12.798 4.642 9.810 1.00 97.12 93 ASP A N 1
ATOM 766 C CA . ASP A 1 93 ? -11.780 3.588 9.900 1.00 97.12 93 ASP A CA 1
ATOM 767 C C . ASP A 1 93 ? -10.445 4.055 9.285 1.00 97.12 93 ASP A C 1
ATOM 769 O O . ASP A 1 93 ? -9.370 3.734 9.789 1.00 97.12 93 ASP A O 1
ATOM 773 N N . ILE A 1 94 ? -10.503 4.853 8.211 1.00 97.56 94 ILE A N 1
ATOM 774 C CA . ILE A 1 94 ? -9.316 5.469 7.606 1.00 97.56 94 ILE A CA 1
ATOM 775 C C . ILE A 1 94 ? -8.714 6.547 8.511 1.00 97.56 94 ILE A C 1
ATOM 777 O O . ILE A 1 94 ? -7.493 6.632 8.619 1.00 97.56 94 ILE A O 1
ATOM 781 N N . GLU A 1 95 ? -9.533 7.351 9.186 1.00 97.31 95 GLU A N 1
ATOM 782 C CA . GLU A 1 95 ? -9.058 8.310 10.192 1.00 97.31 95 GLU A CA 1
ATOM 783 C C . GLU A 1 95 ? -8.315 7.612 11.329 1.00 97.31 95 GLU A C 1
ATOM 785 O O . GLU A 1 95 ? -7.214 8.031 11.686 1.00 97.31 95 GLU A O 1
ATOM 790 N N . GLU A 1 96 ? -8.865 6.506 11.825 1.00 97.25 96 GLU A N 1
ATOM 791 C CA . GLU A 1 96 ? -8.225 5.656 12.825 1.00 97.25 96 GLU A CA 1
ATOM 792 C C . GLU A 1 96 ? -6.886 5.096 12.322 1.00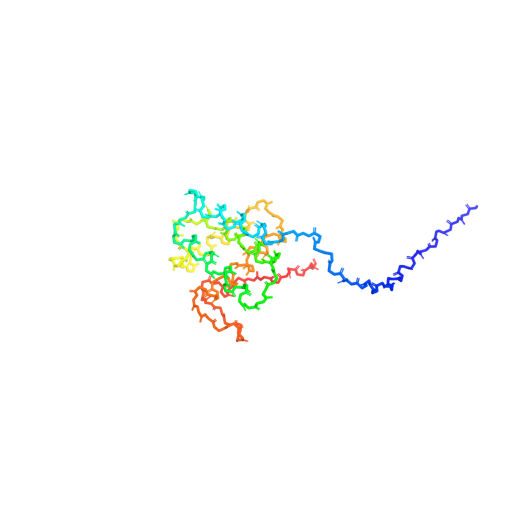 97.25 96 GLU A C 1
ATOM 794 O O . GLU A 1 96 ? -5.862 5.207 12.997 1.00 97.25 96 GLU A O 1
ATOM 799 N N . LEU A 1 97 ? -6.852 4.558 11.099 1.00 97.62 97 LEU A N 1
ATOM 800 C CA . LEU A 1 97 ? -5.613 4.081 10.484 1.00 97.62 97 LEU A CA 1
ATOM 801 C C . LEU A 1 97 ? -4.567 5.200 10.374 1.00 97.62 97 LEU A C 1
ATOM 803 O O . LEU A 1 97 ? -3.399 4.999 10.708 1.00 97.62 97 LEU A O 1
ATOM 807 N N . VAL A 1 98 ? -4.974 6.393 9.935 1.00 97.00 98 VAL A N 1
ATOM 808 C CA . VAL A 1 98 ? -4.088 7.557 9.823 1.00 97.00 98 VAL A CA 1
ATOM 809 C C . VAL A 1 98 ? -3.602 8.024 11.195 1.00 97.00 98 VAL A C 1
ATOM 811 O O . VAL A 1 98 ? -2.434 8.406 11.308 1.00 97.00 98 VAL A O 1
ATOM 814 N N . ARG A 1 99 ? -4.435 7.950 12.241 1.00 97.19 99 ARG A N 1
ATOM 815 C CA . ARG A 1 99 ? -4.016 8.207 13.625 1.00 97.19 99 ARG A CA 1
ATOM 816 C C . ARG A 1 99 ? -2.909 7.239 14.043 1.00 97.19 99 ARG A C 1
ATOM 818 O O . ARG A 1 99 ? -1.830 7.702 14.404 1.00 97.19 99 ARG A O 1
ATOM 825 N N . LYS A 1 100 ? -3.109 5.928 13.850 1.00 97.12 100 LYS A N 1
ATOM 826 C CA . LYS A 1 100 ? -2.091 4.898 14.135 1.00 97.12 100 LYS A CA 1
ATOM 827 C C . LYS A 1 100 ? -0.788 5.129 13.358 1.00 97.12 100 LYS A C 1
ATOM 829 O O . LYS A 1 100 ? 0.298 4.934 13.896 1.00 97.12 100 LYS A O 1
ATOM 834 N N . ILE A 1 101 ? -0.863 5.577 12.099 1.00 96.38 101 ILE A N 1
ATOM 835 C CA . ILE A 1 101 ? 0.330 5.960 11.321 1.00 96.38 101 ILE A CA 1
ATOM 836 C C . ILE A 1 101 ? 1.046 7.148 11.979 1.00 96.38 101 ILE A C 1
ATOM 838 O O . ILE A 1 101 ? 2.270 7.134 12.090 1.00 96.38 101 ILE A O 1
ATOM 842 N N . ASN A 1 102 ? 0.320 8.176 12.418 1.00 95.00 102 ASN A N 1
ATOM 843 C CA . ASN A 1 102 ? 0.925 9.359 13.037 1.00 95.00 102 ASN A CA 1
ATOM 844 C C . ASN A 1 102 ? 1.596 9.046 14.381 1.00 95.00 102 ASN A C 1
ATOM 846 O O . ASN A 1 102 ? 2.678 9.573 14.642 1.00 95.00 102 ASN A O 1
ATOM 850 N N . GLU A 1 103 ? 0.976 8.184 15.186 1.00 95.69 103 GLU A N 1
ATOM 851 C CA . GLU A 1 103 ? 1.454 7.756 16.510 1.00 95.69 103 GLU A CA 1
ATOM 852 C C . GLU A 1 103 ? 2.579 6.714 16.436 1.00 95.69 103 GLU A C 1
ATOM 854 O O . GLU A 1 103 ? 3.299 6.498 17.407 1.00 95.69 103 GLU A O 1
ATOM 859 N N . SER A 1 104 ? 2.767 6.078 15.278 1.00 94.38 104 SER A N 1
ATOM 860 C CA . SER A 1 104 ? 3.851 5.117 15.083 1.00 94.38 104 SER A CA 1
ATOM 861 C C . SER A 1 104 ? 5.241 5.754 15.223 1.00 94.38 104 SER A C 1
ATOM 863 O O . SER A 1 104 ? 5.462 6.920 14.883 1.00 94.38 104 SER A O 1
ATOM 865 N N . GLY A 1 105 ? 6.222 4.939 15.615 1.00 94.38 105 GLY A N 1
ATOM 866 C CA . GLY A 1 105 ? 7.636 5.326 15.673 1.00 94.38 105 GLY A CA 1
ATOM 867 C C . GLY A 1 105 ? 8.325 5.484 14.309 1.00 94.38 105 GLY A C 1
ATOM 868 O O . GLY A 1 105 ? 9.549 5.569 14.254 1.00 94.38 105 GLY A O 1
ATOM 869 N N . TYR A 1 106 ? 7.586 5.483 13.193 1.00 94.25 106 TYR A N 1
ATOM 870 C CA . TYR A 1 106 ? 8.167 5.690 11.866 1.00 94.25 106 TYR A CA 1
ATOM 871 C C . TYR A 1 106 ? 8.641 7.138 11.673 1.00 94.25 106 TYR A C 1
ATOM 873 O O . TYR A 1 106 ? 8.101 8.074 12.261 1.00 94.25 106 TYR A O 1
ATOM 881 N N . SER A 1 107 ? 9.621 7.348 10.791 1.00 94.12 107 SER A N 1
ATOM 882 C CA . SER A 1 107 ? 10.029 8.703 10.410 1.00 94.12 107 SER A CA 1
ATOM 883 C C . SER A 1 107 ? 8.887 9.450 9.714 1.00 94.12 107 SER A C 1
ATOM 885 O O . SER A 1 107 ? 8.038 8.842 9.055 1.00 94.12 107 SER A O 1
ATOM 887 N N . GLU A 1 108 ? 8.892 10.782 9.786 1.00 93.00 108 GLU A N 1
ATOM 888 C CA . GLU A 1 108 ? 7.887 11.615 9.105 1.00 93.00 108 GLU A CA 1
ATOM 889 C C . GLU A 1 108 ? 7.834 11.349 7.592 1.00 93.00 108 GLU A C 1
ATOM 891 O O . GLU A 1 108 ? 6.760 11.363 6.988 1.00 93.00 108 GLU A O 1
ATOM 896 N N . HIS A 1 109 ? 8.977 11.015 6.985 1.00 92.38 109 HIS A N 1
ATOM 897 C CA . HIS A 1 109 ? 9.049 10.594 5.588 1.00 92.38 109 HIS A CA 1
ATOM 898 C C . HIS A 1 109 ? 8.273 9.291 5.344 1.00 92.38 109 HIS A C 1
ATOM 900 O O . HIS A 1 109 ? 7.451 9.211 4.433 1.00 92.38 109 HIS A O 1
ATOM 906 N N . THR A 1 110 ? 8.486 8.275 6.180 1.00 93.94 110 THR A N 1
ATOM 907 C CA . THR A 1 110 ? 7.793 6.988 6.056 1.00 93.94 110 THR A CA 1
ATOM 908 C C . THR A 1 110 ? 6.292 7.129 6.323 1.00 93.94 110 THR A C 1
ATOM 910 O O . THR A 1 110 ? 5.483 6.593 5.566 1.00 93.94 110 THR A O 1
ATOM 913 N N . LYS A 1 111 ? 5.891 7.914 7.333 1.00 95.50 111 LYS A N 1
ATOM 914 C CA . LYS A 1 111 ? 4.476 8.238 7.603 1.00 95.50 111 LYS A CA 1
ATOM 915 C C . LYS A 1 111 ? 3.813 8.921 6.409 1.00 95.50 111 LYS A C 1
ATOM 917 O O . LYS A 1 111 ? 2.675 8.608 6.058 1.00 95.50 111 LYS A O 1
ATOM 922 N N . ARG A 1 112 ? 4.523 9.855 5.773 1.00 94.56 112 ARG A N 1
ATOM 923 C CA . ARG A 1 112 ? 4.068 10.527 4.554 1.00 94.56 112 ARG A CA 1
ATOM 924 C C . ARG A 1 112 ? 3.891 9.538 3.407 1.00 94.56 112 ARG A C 1
ATOM 926 O O . ARG A 1 112 ? 2.859 9.580 2.743 1.00 94.56 112 ARG A O 1
ATOM 933 N N . ASP A 1 113 ? 4.852 8.646 3.197 1.00 94.94 113 ASP A N 1
ATOM 934 C CA . ASP A 1 113 ? 4.754 7.641 2.143 1.00 94.94 113 ASP A CA 1
ATOM 935 C C . ASP A 1 113 ? 3.546 6.715 2.340 1.00 94.94 113 ASP A C 1
ATOM 937 O O . ASP A 1 113 ? 2.806 6.489 1.385 1.00 94.94 113 ASP A O 1
ATOM 941 N N . PHE A 1 114 ? 3.284 6.257 3.572 1.00 97.31 114 PHE A N 1
ATOM 942 C CA . PHE A 1 114 ? 2.084 5.467 3.870 1.00 97.31 114 PHE A CA 1
ATOM 943 C C . PHE A 1 114 ? 0.804 6.192 3.456 1.00 97.31 114 PHE A C 1
ATOM 945 O O . PHE A 1 114 ? -0.063 5.593 2.826 1.00 97.31 114 PHE A O 1
ATOM 952 N N . LYS A 1 115 ? 0.694 7.489 3.763 1.00 97.06 115 LYS A N 1
ATOM 953 C CA . LYS A 1 115 ? -0.460 8.312 3.375 1.00 97.06 115 LYS A CA 1
ATOM 954 C C . LYS A 1 115 ? -0.581 8.451 1.858 1.00 97.06 115 LYS A C 1
ATOM 956 O O . LYS A 1 115 ? -1.688 8.369 1.337 1.00 97.06 115 LYS A O 1
ATOM 961 N N . ILE A 1 116 ? 0.532 8.640 1.146 1.00 96.06 116 ILE A N 1
ATOM 962 C CA . ILE A 1 116 ? 0.543 8.722 -0.324 1.00 96.06 116 ILE A CA 1
ATOM 963 C C . ILE A 1 116 ? 0.056 7.406 -0.935 1.00 96.06 116 ILE A C 1
ATOM 965 O O . ILE A 1 116 ? -0.847 7.421 -1.771 1.00 96.06 116 ILE A O 1
ATOM 969 N N . VAL A 1 117 ? 0.612 6.275 -0.492 1.00 97.44 117 VAL A N 1
ATOM 970 C CA . VAL A 1 117 ? 0.211 4.952 -0.986 1.00 97.44 117 VAL A CA 1
ATOM 971 C C . VAL A 1 117 ? -1.244 4.656 -0.648 1.00 97.44 117 VAL A C 1
ATOM 973 O O . VAL A 1 117 ? -1.964 4.171 -1.514 1.00 97.44 117 VAL A O 1
ATOM 976 N N . LEU A 1 118 ? -1.707 5.016 0.551 1.00 97.62 118 LEU A N 1
ATOM 977 C CA . LEU A 1 118 ? -3.104 4.855 0.947 1.00 97.62 118 LEU A CA 1
ATOM 978 C C . LEU A 1 118 ? -4.049 5.639 0.025 1.00 97.62 118 LEU A C 1
ATOM 980 O O . LEU A 1 118 ? -5.004 5.063 -0.487 1.00 97.62 118 LEU A O 1
ATOM 984 N N . LYS A 1 119 ? -3.763 6.921 -0.250 1.00 96.31 119 LYS A N 1
ATOM 985 C CA . LYS A 1 119 ? -4.578 7.732 -1.173 1.00 96.31 119 LYS A CA 1
ATOM 986 C C . LYS A 1 119 ? -4.629 7.120 -2.568 1.00 96.31 119 LYS A C 1
ATOM 988 O O . LYS A 1 119 ? -5.708 6.980 -3.132 1.00 96.31 119 LYS A O 1
ATOM 993 N N . ARG A 1 120 ? -3.469 6.742 -3.109 1.00 96.06 120 ARG A N 1
ATOM 994 C CA . ARG A 1 120 ? -3.357 6.192 -4.464 1.00 96.06 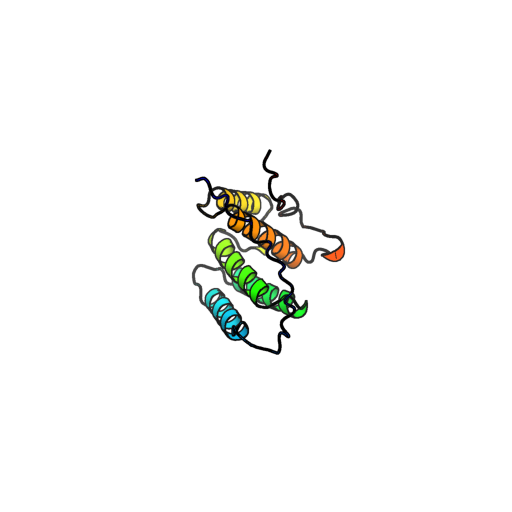120 ARG A CA 1
ATOM 995 C C . ARG A 1 120 ? -4.035 4.829 -4.596 1.00 96.06 120 ARG A C 1
ATOM 997 O O . ARG A 1 120 ? -4.651 4.550 -5.615 1.00 96.06 120 ARG A O 1
ATOM 1004 N N . PHE A 1 121 ? -3.948 4.001 -3.560 1.00 97.94 121 PHE A N 1
ATOM 1005 C CA . PHE A 1 121 ? -4.625 2.712 -3.514 1.00 97.94 121 PHE A CA 1
ATOM 1006 C C . PHE A 1 121 ? -6.146 2.865 -3.468 1.00 97.94 121 PHE A C 1
ATOM 1008 O O . PHE A 1 121 ? -6.827 2.171 -4.207 1.00 97.94 121 PHE A O 1
ATOM 1015 N N . TYR A 1 122 ? -6.682 3.788 -2.662 1.00 97.38 122 TYR A N 1
ATOM 1016 C CA . TYR A 1 122 ? -8.130 4.029 -2.608 1.00 97.38 122 TYR A CA 1
ATOM 1017 C C . TYR A 1 122 ? -8.680 4.700 -3.863 1.00 97.38 122 TYR A C 1
ATOM 1019 O O . TYR A 1 122 ? -9.804 4.406 -4.249 1.00 97.38 122 TYR A O 1
ATOM 1027 N N . GLN A 1 123 ? -7.883 5.551 -4.511 1.00 95.44 123 GLN A N 1
ATOM 1028 C CA . GLN A 1 123 ? -8.218 6.104 -5.820 1.00 95.44 123 GLN A CA 1
ATOM 1029 C C . GLN A 1 123 ? -8.449 4.982 -6.845 1.00 95.44 123 GLN A C 1
ATOM 1031 O O . GLN A 1 123 ? -9.478 4.971 -7.507 1.00 95.44 123 GLN A O 1
ATOM 1036 N N . TRP A 1 124 ? -7.552 3.992 -6.897 1.00 97.00 124 TRP A N 1
ATOM 1037 C CA . TRP A 1 124 ? -7.730 2.802 -7.736 1.00 97.00 124 TRP A CA 1
ATOM 1038 C C . TRP A 1 124 ? -8.869 1.890 -7.253 1.00 97.00 124 TRP A C 1
ATOM 1040 O O . TRP A 1 124 ? -9.669 1.427 -8.049 1.00 97.00 124 TRP A O 1
ATOM 1050 N N . LEU A 1 125 ? -8.969 1.634 -5.945 1.00 96.88 125 LEU A N 1
ATOM 1051 C CA . LEU A 1 125 ? -9.940 0.690 -5.376 1.00 96.88 125 LEU A CA 1
ATOM 1052 C C . LEU A 1 125 ? -11.400 1.125 -5.579 1.00 96.88 125 LEU A C 1
ATOM 1054 O O . LEU A 1 125 ? -12.293 0.280 -5.547 1.00 96.88 125 LEU A O 1
ATOM 1058 N N . ARG A 1 126 ? -11.638 2.433 -5.710 1.00 95.75 126 ARG A N 1
ATOM 1059 C CA . ARG A 1 126 ? -12.957 3.035 -5.945 1.00 95.75 126 ARG A CA 1
ATOM 1060 C C . ARG A 1 126 ? -13.173 3.456 -7.400 1.00 95.75 126 ARG A C 1
ATOM 1062 O O . ARG A 1 126 ? -14.165 4.124 -7.661 1.00 95.75 126 ARG A O 1
ATOM 1069 N N . ASP A 1 127 ? -12.258 3.093 -8.301 1.00 93.88 127 ASP A N 1
ATOM 1070 C CA . ASP A 1 127 ? -12.301 3.461 -9.721 1.00 93.88 127 ASP A CA 1
ATOM 1071 C C . ASP A 1 127 ? -12.472 4.982 -9.945 1.00 93.88 127 ASP A C 1
ATOM 1073 O O . ASP A 1 127 ? -13.160 5.421 -10.864 1.00 93.88 127 ASP A O 1
ATOM 1077 N N . CYS A 1 128 ? -11.855 5.804 -9.087 1.00 92.19 128 CYS A N 1
ATOM 1078 C CA . CYS A 1 128 ? -11.898 7.263 -9.209 1.00 92.19 128 CYS A CA 1
ATOM 1079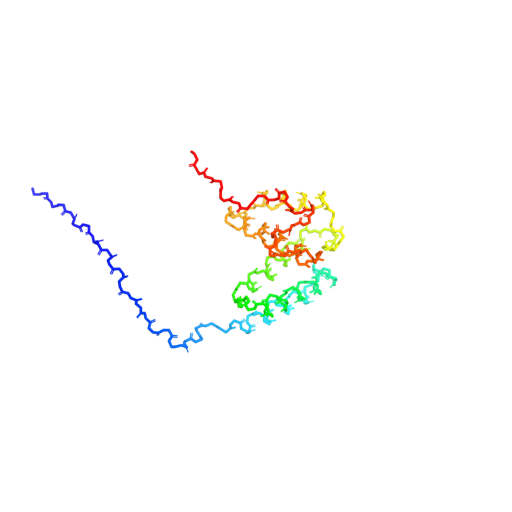 C C . CYS A 1 128 ? -11.052 7.748 -10.389 1.00 92.19 128 CYS A C 1
ATOM 1081 O O . CYS A 1 128 ? -10.020 7.149 -10.715 1.00 92.19 128 CYS A O 1
ATOM 1083 N N . ASN A 1 129 ? -11.429 8.890 -10.972 1.00 86.19 129 ASN A N 1
ATOM 1084 C CA . ASN A 1 129 ? -10.678 9.461 -12.081 1.00 86.19 129 ASN A CA 1
ATOM 1085 C C . ASN A 1 129 ? -9.318 10.003 -11.603 1.00 86.19 129 ASN A C 1
ATOM 1087 O O . ASN A 1 129 ? -9.216 10.988 -10.866 1.00 86.19 129 ASN A O 1
ATOM 1091 N N . GLU A 1 130 ? -8.242 9.345 -12.031 1.00 81.50 130 GLU A N 1
ATOM 1092 C CA . GLU A 1 130 ? -6.894 9.765 -11.673 1.00 81.50 130 GLU A CA 1
ATOM 1093 C C . GLU A 1 130 ? -6.446 11.054 -12.362 1.00 81.50 130 GLU A C 1
ATOM 1095 O O . GLU A 1 130 ? -5.701 11.824 -11.748 1.00 81.50 130 GLU A O 1
ATOM 1100 N N . ASP A 1 131 ? -6.880 11.281 -13.602 1.00 83.19 131 ASP A N 1
ATOM 1101 C CA . ASP A 1 131 ? -6.468 12.427 -14.418 1.00 83.19 131 ASP A CA 1
ATOM 1102 C C . ASP A 1 131 ? -7.042 13.732 -13.849 1.00 83.19 131 ASP A C 1
ATOM 1104 O O . ASP A 1 131 ? -6.388 14.775 -13.856 1.00 83.19 131 ASP A O 1
ATOM 1108 N N . GLU A 1 132 ? -8.222 13.649 -13.234 1.00 84.25 132 GLU A N 1
ATOM 1109 C CA . GLU A 1 132 ? -8.869 14.755 -12.521 1.00 84.25 132 GLU A CA 1
ATOM 1110 C C . GLU A 1 132 ? -8.379 14.916 -11.071 1.00 84.25 132 GLU A C 1
ATOM 1112 O O . GLU A 1 132 ? -8.851 15.787 -10.338 1.00 84.25 132 GLU A O 1
ATOM 1117 N N . ASN A 1 133 ? -7.408 14.104 -10.630 1.00 83.00 133 ASN A N 1
ATOM 1118 C CA . ASN A 1 133 ? -6.975 14.025 -9.230 1.00 83.00 133 ASN A CA 1
ATOM 1119 C C . ASN A 1 133 ? -8.147 13.820 -8.254 1.00 83.00 133 ASN A C 1
ATOM 1121 O O . ASN A 1 133 ? -8.127 14.312 -7.118 1.00 83.00 133 ASN A O 1
ATOM 1125 N N . GLU A 1 134 ? -9.160 13.074 -8.686 1.00 90.56 134 GLU A N 1
ATOM 1126 C CA . GLU A 1 134 ? -10.305 12.748 -7.860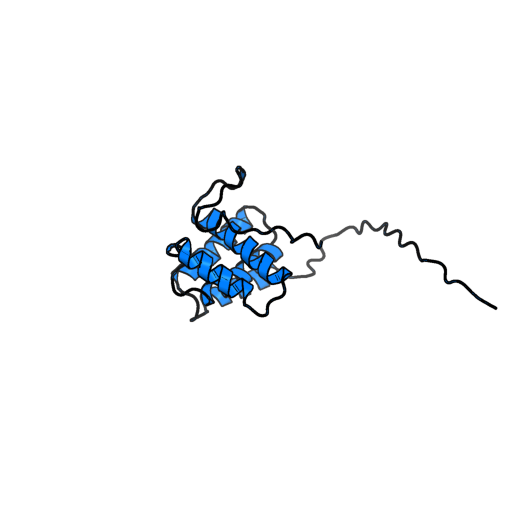 1.00 90.56 134 GLU A CA 1
ATOM 1127 C C . GLU A 1 134 ? -9.899 11.713 -6.807 1.00 90.56 134 GLU A C 1
ATOM 1129 O O . GLU A 1 134 ? -9.209 10.732 -7.092 1.00 90.56 134 GLU A O 1
ATOM 1134 N N . TYR A 1 135 ? -10.315 11.939 -5.563 1.00 92.94 135 TYR A N 1
ATOM 1135 C CA . TYR A 1 135 ? -10.101 11.002 -4.468 1.00 92.94 135 TYR A CA 1
ATOM 1136 C C . TYR A 1 135 ? -11.421 10.756 -3.756 1.00 92.94 135 TYR A C 1
ATOM 1138 O O . TYR A 1 135 ? -12.149 11.722 -3.495 1.00 92.94 135 TYR A O 1
ATOM 1146 N N . PRO A 1 136 ? -11.682 9.510 -3.339 1.00 94.12 136 PRO A N 1
ATOM 1147 C CA . PRO A 1 136 ? -12.903 9.208 -2.630 1.00 94.12 136 PRO A CA 1
ATOM 1148 C C . PRO A 1 136 ? -12.852 9.829 -1.224 1.00 94.12 136 PRO A C 1
ATOM 1150 O O . PRO A 1 136 ? -11.780 10.143 -0.675 1.00 94.12 13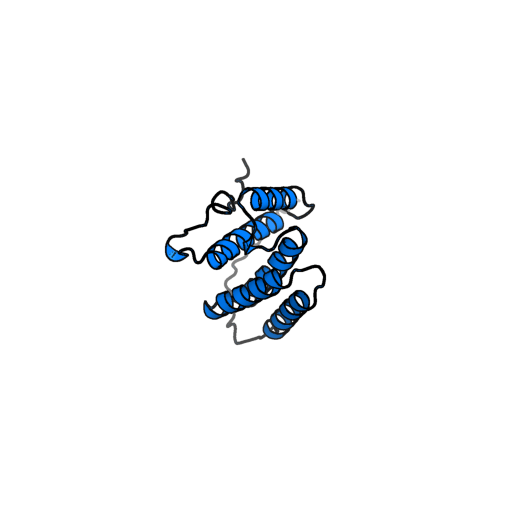6 PRO A O 1
ATOM 1153 N N . GLU A 1 137 ? -14.026 10.070 -0.644 1.00 93.50 137 GLU A N 1
ATOM 1154 C CA . GLU A 1 137 ? -14.183 10.855 0.585 1.00 93.50 137 GLU A CA 1
ATOM 1155 C C . GLU A 1 137 ? -13.385 10.294 1.768 1.00 93.50 137 GLU A C 1
ATOM 1157 O O . GLU A 1 137 ? -12.933 11.054 2.637 1.00 93.50 137 GLU A O 1
ATOM 1162 N N . GLU A 1 138 ? -13.152 8.975 1.793 1.00 94.25 138 GLU A N 1
ATOM 1163 C CA . GLU A 1 138 ? -12.411 8.318 2.864 1.00 94.25 138 GLU A CA 1
ATOM 1164 C C . GLU A 1 138 ? -10.956 8.802 2.945 1.00 94.25 138 GLU A C 1
ATOM 1166 O O . GLU A 1 138 ? -10.395 8.829 4.040 1.00 94.25 138 GLU A O 1
ATOM 1171 N N . VAL A 1 139 ? -10.350 9.239 1.830 1.00 95.94 139 VAL A N 1
ATOM 1172 C CA . VAL A 1 139 ? -8.916 9.596 1.754 1.00 95.94 139 VAL A CA 1
ATOM 1173 C C . VAL A 1 139 ? -8.632 11.013 1.242 1.00 95.94 139 VAL A C 1
ATOM 1175 O O . VAL A 1 139 ? -7.514 11.508 1.415 1.00 95.94 139 VAL A O 1
ATOM 1178 N N . ARG A 1 140 ? -9.613 11.703 0.641 1.00 94.50 140 ARG A N 1
ATOM 1179 C CA . ARG A 1 140 ? -9.438 13.041 0.036 1.00 94.50 140 ARG A CA 1
ATOM 1180 C C . ARG A 1 140 ? -8.814 14.070 0.989 1.00 94.50 140 ARG A C 1
ATOM 1182 O O . ARG A 1 140 ? -7.915 14.813 0.598 1.00 94.50 140 ARG A O 1
ATOM 1189 N N . TRP A 1 141 ? -9.241 14.063 2.248 1.00 94.94 141 TRP A N 1
ATOM 1190 C CA . TRP A 1 141 ? -8.790 14.948 3.332 1.00 94.94 141 TRP A CA 1
ATOM 1191 C C . TRP A 1 141 ? -7.321 14.787 3.751 1.00 94.94 141 TRP A C 1
ATOM 1193 O O . TRP A 1 141 ? -6.767 15.670 4.411 1.00 94.94 141 TRP A O 1
ATOM 1203 N N . ILE A 1 142 ? -6.690 13.654 3.425 1.00 93.88 142 ILE A N 1
ATOM 1204 C CA . ILE A 1 142 ? -5.345 13.337 3.898 1.00 93.88 142 ILE A CA 1
ATOM 1205 C C . ILE A 1 142 ? -4.350 14.264 3.197 1.00 93.88 142 ILE A C 1
ATOM 1207 O O . ILE A 1 142 ? -4.178 14.221 1.973 1.00 93.88 142 ILE A O 1
ATOM 1211 N N . LYS A 1 143 ? -3.661 15.088 3.991 1.00 89.25 143 LYS A N 1
ATOM 1212 C CA . LYS A 1 143 ? -2.593 15.973 3.518 1.00 89.25 143 LYS A CA 1
ATOM 1213 C C . LYS A 1 143 ? -1.282 15.197 3.399 1.00 89.25 143 LYS A C 1
ATOM 1215 O O . LYS A 1 143 ? -0.851 14.539 4.347 1.00 89.25 143 LYS A O 1
ATOM 1220 N N . THR A 1 144 ? -0.645 15.300 2.237 1.00 85.50 144 THR A N 1
ATOM 1221 C CA . THR A 1 144 ? 0.623 14.625 1.910 1.00 85.50 144 THR A CA 1
ATOM 1222 C C . THR A 1 144 ? 1.745 15.602 1.565 1.00 85.50 144 THR A C 1
ATOM 1224 O O . THR A 1 144 ? 2.837 15.156 1.225 1.00 85.50 144 THR A O 1
ATOM 1227 N N . SER A 1 145 ? 1.521 16.916 1.647 1.00 74.44 145 SER A N 1
ATOM 1228 C CA . SER A 1 145 ? 2.567 17.928 1.453 1.00 74.44 145 SER A CA 1
ATOM 1229 C C . SER A 1 145 ? 3.508 17.976 2.665 1.00 74.44 145 SER A C 1
ATOM 1231 O O . SER A 1 145 ? 3.049 17.743 3.788 1.00 74.44 145 SER A O 1
ATOM 1233 N N . PRO A 1 146 ? 4.812 18.257 2.476 1.00 63.97 146 PRO A N 1
ATOM 1234 C CA . PRO A 1 146 ? 5.702 18.484 3.606 1.00 63.97 146 PRO A CA 1
ATOM 1235 C C . PRO A 1 146 ? 5.183 19.696 4.388 1.00 63.97 146 PRO A C 1
ATOM 1237 O O . PRO A 1 146 ? 4.789 20.692 3.785 1.00 63.97 146 PRO A O 1
ATOM 1240 N N . LYS A 1 147 ? 5.153 19.613 5.722 1.00 55.41 147 LYS A N 1
ATOM 1241 C CA . LYS A 1 147 ? 4.953 20.816 6.532 1.00 55.41 147 LYS A CA 1
ATOM 1242 C C . LYS A 1 147 ? 6.182 21.690 6.315 1.00 55.41 147 LYS A C 1
ATOM 1244 O O . LYS A 1 147 ? 7.293 21.258 6.617 1.00 55.41 147 LYS A O 1
ATOM 1249 N N . GLU A 1 148 ? 5.980 22.865 5.737 1.00 49.12 148 GLU A N 1
ATOM 1250 C CA . GLU A 1 148 ? 7.026 23.871 5.623 1.00 49.12 148 GLU A CA 1
ATOM 1251 C C . GLU A 1 148 ? 7.546 24.168 7.034 1.00 49.12 148 GLU A C 1
ATOM 1253 O O . GLU A 1 148 ? 6.752 24.402 7.951 1.00 49.12 148 GLU A O 1
ATOM 1258 N N . LYS A 1 149 ? 8.862 24.052 7.237 1.00 46.66 149 LYS A N 1
ATOM 1259 C CA . LYS A 1 149 ? 9.482 24.462 8.498 1.00 46.66 149 LYS A CA 1
ATOM 1260 C C . LYS A 1 149 ? 9.374 25.987 8.556 1.00 46.66 149 LYS A C 1
ATOM 1262 O O . LYS A 1 149 ? 10.107 26.658 7.836 1.00 46.66 149 LYS A O 1
ATOM 1267 N N . ARG A 1 150 ? 8.425 26.496 9.341 1.00 41.66 150 ARG A N 1
ATOM 1268 C CA . ARG A 1 150 ? 8.462 27.870 9.852 1.00 41.66 150 ARG A CA 1
ATOM 1269 C C . ARG A 1 150 ? 9.406 27.942 11.039 1.00 41.66 150 ARG A C 1
ATOM 1271 O O . ARG A 1 150 ? 9.457 26.936 11.785 1.00 41.66 150 ARG A O 1
#

pLDDT: mean 84.96, std 21.12, range [31.0, 98.31]

Sequence (150 aa):
MLTPSPKSSFLFKGAWPTGRLEIYPYDRILRRDLKRVQDSSSIRREDKVRIKGFAEHLLAKGVSKPRVIKYVNQLAVLARMVEKPFERLKRRDIEELVRKINESGYSEHTKRDFKIVLKRFYQWLRDCNEDENEYPEEVRWIKTSPKEKR